Protein AF-A0A974C4L1-F1 (afdb_monomer_lite)

Foldseek 3Di:
DVVCLVVVPAPDAAEEEQVRPAQLVPDPPSCCRRHPNYHYDHFDFDDDPCVLVVVQPDFCVVVVPPPVSQVVQCVQVVAHEPPPCVPPPPPPVPPDPDHHHDPRPDTSVVGPCSVVVSPGHRVVVVVVVVVVLQVVLLVCLVVQDQCCDLDPSSHGAHSVDDDPVSSVSSSVRPPDDD

Organism: Xenopus laevis (NCBI:txid8355)

pLDDT: mean 78.51, std 13.84, range [41.91, 94.12]

Secondary structure (DSSP, 8-state):
-HHHHHTT--S---EE-TTTS--TT---TTTHHHHTT-EEPPPPP---TTHHHHHHH--TTTSTT-HHHHHHHHHHHT-B-TTGGGTS---GGG--TTPPBP-S---GGGS-GGGTT-S--SHHHHHHHHHHHHHHHHHHHHTPPTTSSSSGGG----SSS--TTHHHHHHHHHT---

Radius of gyration: 23.84 Å; chains: 1; bounding box: 53×36×72 Å

InterPro domains:
  IPR000068 GPCR, family 3, extracellular calcium-sensing receptor-related [PR00592] (34-52)
  IPR000068 GPCR, family 3, extracellular calcium-sensing receptor-related [PR00592] (148-165)
  IPR000068 GPCR, family 3, extracellular calcium-sensing receptor-related [PTHR24061] (2-168)
  IPR001828 Receptor, ligand binding region [PF01094] (1-160)
  IPR028082 Periplasmic binding protein-like I [SSF53822] (1-167)

Structure (mmCIF, N/CA/C/O backbone):
data_AF-A0A974C4L1-F1
#
_entry.id   AF-A0A974C4L1-F1
#
loop_
_atom_site.group_PDB
_atom_site.id
_atom_site.type_symbol
_atom_site.label_atom_id
_atom_site.label_alt_id
_atom_site.label_comp_id
_atom_site.label_asym_id
_atom_site.label_entity_id
_atom_site.label_seq_id
_atom_site.pdbx_PDB_ins_code
_atom_site.Cartn_x
_atom_site.Cartn_y
_atom_site.Cartn_z
_atom_site.occupancy
_atom_site.B_iso_or_equiv
_atom_site.auth_seq_id
_atom_site.auth_comp_id
_atom_site.auth_asym_id
_atom_site.auth_atom_id
_atom_site.pdbx_PDB_model_num
ATOM 1 N N . MET A 1 1 ? -18.584 16.560 12.916 1.00 73.31 1 MET A N 1
ATOM 2 C CA . MET A 1 1 ? -19.568 15.476 13.136 1.00 73.31 1 MET A CA 1
ATOM 3 C C . MET A 1 1 ? -19.788 15.231 14.615 1.00 73.31 1 MET A C 1
ATOM 5 O O . MET A 1 1 ? -20.927 15.335 15.034 1.00 73.31 1 MET A O 1
ATOM 9 N N . GLU A 1 2 ? -18.735 15.036 15.414 1.00 77.19 2 GLU A N 1
ATOM 10 C CA . GLU A 1 2 ? -18.866 14.876 16.875 1.00 77.19 2 GLU A CA 1
ATOM 11 C C . GLU A 1 2 ? -19.639 16.024 17.540 1.00 77.19 2 GLU A C 1
ATOM 13 O O . GLU A 1 2 ? -20.581 15.771 18.272 1.00 77.19 2 GLU A O 1
ATOM 18 N N . GLN A 1 3 ? -19.339 17.284 17.204 1.00 82.50 3 GLN A N 1
ATOM 19 C CA . GLN A 1 3 ? -20.092 18.434 17.728 1.00 82.50 3 GLN A CA 1
ATOM 20 C C . GLN A 1 3 ? -21.551 18.477 17.249 1.00 82.50 3 GLN A C 1
ATOM 22 O O . GLN A 1 3 ? -22.447 18.817 18.009 1.00 82.50 3 GLN A O 1
ATOM 27 N N . ALA A 1 4 ? -21.813 18.093 15.997 1.00 83.00 4 ALA A N 1
ATOM 28 C CA . ALA A 1 4 ? -23.181 18.020 15.482 1.00 83.00 4 ALA A CA 1
ATOM 29 C C . ALA A 1 4 ? -23.991 16.932 16.205 1.00 83.00 4 ALA A C 1
ATOM 31 O O . ALA A 1 4 ? -25.153 17.152 16.529 1.00 83.00 4 ALA A O 1
ATOM 32 N N . SER A 1 5 ? -23.339 15.811 16.523 1.00 82.81 5 SER A N 1
ATOM 33 C CA . SER A 1 5 ? -23.898 14.739 17.340 1.00 82.81 5 SER A CA 1
ATOM 34 C C . SER A 1 5 ? -24.110 15.169 18.788 1.00 82.81 5 SER A C 1
ATOM 36 O O . SER A 1 5 ? -25.175 14.932 19.340 1.00 82.81 5 SER A O 1
ATOM 38 N N . PHE A 1 6 ? -23.136 15.856 19.391 1.00 86.69 6 PHE A N 1
ATOM 39 C CA . PHE A 1 6 ? -23.230 16.398 20.747 1.00 86.69 6 PHE A CA 1
ATOM 40 C C . PHE A 1 6 ? -24.395 17.387 20.892 1.00 86.69 6 PHE A C 1
ATOM 42 O O . PHE A 1 6 ? -25.087 17.398 21.906 1.00 86.69 6 PHE A O 1
ATOM 49 N N . HIS A 1 7 ? -24.651 18.183 19.854 1.00 89.12 7 HIS A N 1
ATOM 50 C CA . HIS A 1 7 ? -25.761 19.131 19.804 1.00 89.12 7 HIS A CA 1
ATOM 51 C C . HIS A 1 7 ? -27.070 18.545 19.244 1.00 89.12 7 HIS A C 1
ATOM 53 O O . HIS A 1 7 ? -28.010 19.305 19.024 1.00 89.12 7 HIS A O 1
ATOM 59 N N . ASN A 1 8 ? -27.161 17.226 19.020 1.00 87.06 8 ASN A N 1
ATOM 60 C CA . ASN A 1 8 ? -28.347 16.547 18.475 1.00 87.06 8 ASN A CA 1
ATOM 61 C C . ASN A 1 8 ? -28.897 17.188 17.186 1.00 87.06 8 ASN A C 1
ATOM 63 O O . ASN A 1 8 ? -30.110 17.294 16.985 1.00 87.06 8 ASN A O 1
ATOM 67 N N . ILE A 1 9 ? -28.005 17.624 16.295 1.00 86.56 9 ILE A N 1
ATOM 68 C CA . ILE A 1 9 ? -28.395 18.172 14.996 1.00 86.56 9 ILE A CA 1
ATOM 69 C C . ILE A 1 9 ? -28.911 17.023 14.123 1.00 86.56 9 ILE A C 1
ATOM 71 O O . ILE A 1 9 ? -28.141 16.186 13.660 1.00 86.56 9 ILE A O 1
ATOM 75 N N . THR A 1 10 ? -30.218 17.002 13.886 1.00 85.31 10 THR A N 1
ATOM 76 C CA . THR A 1 10 ? -30.929 15.995 13.083 1.00 85.31 10 THR A CA 1
ATOM 77 C C . THR A 1 10 ? -31.551 16.634 11.833 1.00 85.31 10 THR A C 1
ATOM 79 O O . THR A 1 10 ? -31.400 17.837 11.603 1.00 85.31 10 THR A O 1
ATOM 82 N N . ASP A 1 11 ? -32.178 15.825 10.972 1.00 86.00 11 ASP A N 1
ATOM 83 C CA . ASP A 1 11 ? -32.871 16.266 9.746 1.00 86.00 11 ASP A CA 1
ATOM 84 C C . ASP A 1 11 ? -31.993 17.040 8.745 1.00 86.00 11 ASP A C 1
ATOM 86 O O . ASP A 1 11 ? -32.456 17.906 7.994 1.00 86.00 11 ASP A O 1
ATOM 90 N N . LYS A 1 12 ? -30.692 16.733 8.722 1.00 87.50 12 LYS A N 1
ATOM 91 C CA . LYS A 1 12 ? -29.739 17.248 7.733 1.00 87.50 12 LYS A CA 1
ATOM 92 C C . LYS A 1 12 ? -29.250 16.122 6.838 1.00 87.50 12 LYS A C 1
ATOM 94 O O . LYS A 1 12 ? -28.899 15.048 7.312 1.00 87.50 12 LYS A O 1
ATOM 99 N N . VAL A 1 13 ? -29.153 16.412 5.543 1.00 88.69 13 VAL A N 1
ATOM 100 C CA . VAL A 1 13 ? -28.483 15.535 4.582 1.00 88.69 13 VAL A CA 1
ATOM 101 C C . VAL A 1 13 ? -27.034 15.984 4.466 1.00 88.69 13 VAL A C 1
ATOM 103 O O . VAL A 1 13 ? -26.744 17.071 3.966 1.00 88.69 13 VAL A O 1
ATOM 106 N N . TRP A 1 14 ? -26.120 15.148 4.945 1.00 85.75 14 TRP A N 1
ATOM 107 C CA . TRP A 1 14 ? -24.686 15.390 4.822 1.00 85.75 14 TRP A CA 1
ATOM 108 C C . TRP A 1 14 ? -24.181 14.860 3.484 1.00 85.75 14 TRP A C 1
ATOM 110 O O . TRP A 1 14 ? -24.525 13.744 3.099 1.00 85.75 14 TRP A O 1
ATOM 120 N N . VAL A 1 15 ? -23.346 15.642 2.800 1.00 86.19 15 VAL A N 1
ATOM 121 C CA . VAL A 1 15 ? -22.698 15.236 1.547 1.00 86.19 15 VAL A CA 1
ATOM 122 C C . VAL A 1 15 ? -21.189 15.180 1.764 1.00 86.19 15 VAL A C 1
ATOM 124 O O . VAL A 1 15 ? -20.556 16.206 2.013 1.00 86.19 15 VAL A O 1
ATOM 127 N N . GLY A 1 16 ? -20.620 13.976 1.696 1.00 78.75 16 GLY A N 1
ATOM 128 C CA . GLY A 1 16 ? -19.206 13.707 1.950 1.00 78.75 16 GLY A CA 1
ATOM 129 C C . GLY A 1 16 ? -18.413 13.373 0.684 1.00 78.75 16 GLY A C 1
ATOM 130 O O . GLY A 1 16 ? -18.878 12.648 -0.198 1.00 78.75 16 GLY A O 1
ATOM 131 N N . THR A 1 17 ? -17.178 13.868 0.605 1.00 76.81 17 THR A N 1
ATOM 132 C CA . THR A 1 17 ? -16.210 13.486 -0.439 1.00 76.81 17 THR A CA 1
ATOM 133 C C . THR A 1 17 ? -15.541 12.143 -0.113 1.00 76.81 17 THR A C 1
ATOM 135 O O . THR A 1 17 ? -15.713 11.596 0.972 1.00 76.81 17 THR A O 1
ATOM 138 N N . THR A 1 18 ? -14.726 11.596 -1.019 1.00 70.19 18 THR A N 1
ATOM 139 C CA . THR A 1 18 ? -14.057 10.292 -0.816 1.00 70.19 18 THR A CA 1
ATOM 140 C C . THR A 1 18 ? -13.121 10.239 0.398 1.00 70.19 18 THR A C 1
ATOM 142 O O . THR A 1 18 ? -12.840 9.156 0.901 1.00 70.19 18 THR A O 1
ATOM 145 N N . GLY A 1 19 ? -12.621 11.392 0.862 1.00 65.19 19 GLY A N 1
ATOM 146 C CA . GLY A 1 19 ? -11.819 11.495 2.089 1.00 65.19 19 GLY A CA 1
ATOM 147 C C . GLY A 1 19 ? -12.657 11.492 3.373 1.00 65.19 19 GLY A C 1
ATOM 148 O O . GLY A 1 19 ? -12.124 11.239 4.445 1.00 65.19 19 GLY A O 1
ATOM 149 N N . TRP A 1 20 ? -13.965 11.751 3.258 1.00 59.41 20 TRP A N 1
ATOM 150 C CA . TRP A 1 20 ? -14.946 11.656 4.343 1.00 59.41 20 TRP A CA 1
ATOM 151 C C . TRP A 1 20 ? -15.421 10.216 4.532 1.00 59.41 20 TRP A C 1
ATOM 153 O O . TRP A 1 20 ? -15.780 9.852 5.645 1.00 59.41 20 TRP A O 1
ATOM 163 N N . SER A 1 21 ? -15.476 9.420 3.454 1.00 54.09 21 SER A N 1
ATOM 164 C CA . SER A 1 21 ? -16.171 8.131 3.393 1.00 54.09 21 SER A CA 1
ATOM 165 C C . SER A 1 21 ? -15.786 7.189 4.531 1.00 54.09 21 SER A C 1
ATOM 167 O O . SER A 1 21 ? -14.813 6.455 4.400 1.00 54.09 21 SER A O 1
ATOM 169 N N . ILE A 1 22 ? -16.592 7.227 5.599 1.00 53.81 22 ILE A N 1
ATOM 170 C CA . ILE A 1 22 ? -16.885 6.186 6.593 1.00 53.81 22 ILE A CA 1
ATOM 171 C C . ILE A 1 22 ? -15.790 5.116 6.578 1.00 53.81 22 ILE A C 1
ATOM 173 O O . ILE A 1 22 ? -15.950 4.052 5.973 1.00 53.81 22 ILE A O 1
ATOM 177 N N . THR A 1 23 ? -14.627 5.443 7.147 1.00 53.25 23 THR A N 1
ATOM 178 C CA . THR A 1 23 ? -13.649 4.408 7.479 1.00 53.25 23 THR A CA 1
ATOM 179 C C . THR A 1 23 ? -14.327 3.458 8.463 1.00 53.25 23 THR A C 1
ATOM 181 O O . THR A 1 23 ? -15.278 3.836 9.145 1.00 53.25 23 THR A O 1
ATOM 184 N N . THR A 1 24 ? -13.900 2.205 8.536 1.00 51.28 24 THR A N 1
ATOM 185 C CA . THR A 1 24 ? -14.441 1.247 9.515 1.00 51.28 24 THR A CA 1
ATOM 186 C C . THR A 1 24 ? -14.257 1.721 10.966 1.00 51.28 24 THR A C 1
ATOM 188 O O . THR A 1 24 ? -15.047 1.341 11.825 1.00 51.28 24 THR A O 1
ATOM 191 N N . ASP A 1 25 ? -13.318 2.642 11.212 1.00 49.00 25 ASP A N 1
ATOM 192 C CA . ASP A 1 25 ? -13.155 3.385 12.475 1.00 49.00 25 ASP A CA 1
ATOM 193 C C . ASP A 1 25 ? -14.233 4.463 12.726 1.00 49.00 25 ASP A C 1
ATOM 195 O O . ASP A 1 25 ? -14.380 4.978 13.835 1.00 49.00 25 ASP A O 1
ATOM 199 N N . PHE A 1 26 ? -14.983 4.834 11.689 1.00 50.00 26 PHE A N 1
ATOM 200 C CA . PHE A 1 26 ? -15.987 5.894 11.663 1.00 50.00 26 PHE A CA 1
ATOM 201 C C . PHE A 1 26 ? -17.301 5.349 11.095 1.00 50.00 26 PHE A C 1
ATOM 203 O O . PHE A 1 26 ? -17.744 5.720 10.010 1.00 50.00 26 PHE A O 1
ATOM 210 N N . PRO A 1 27 ? -18.008 4.550 11.897 1.00 52.62 27 PRO A N 1
ATOM 211 C CA . PRO A 1 27 ? -18.942 5.262 12.745 1.00 52.62 27 PRO A CA 1
ATOM 212 C C . PRO A 1 27 ? -18.907 4.724 14.166 1.00 52.62 27 PRO A C 1
ATOM 214 O O . PRO A 1 27 ? -19.417 3.641 14.467 1.00 52.62 27 PRO A O 1
ATOM 217 N N . ARG A 1 28 ? -18.406 5.550 15.087 1.00 60.38 28 ARG A N 1
ATOM 218 C CA . ARG A 1 28 ? -18.858 5.424 16.465 1.00 60.38 28 ARG A CA 1
ATOM 219 C C . ARG A 1 28 ? -20.396 5.480 16.458 1.00 60.38 28 ARG A C 1
ATOM 221 O O . ARG A 1 28 ? -21.002 6.292 15.750 1.00 60.38 28 ARG A O 1
ATOM 228 N N . ARG A 1 29 ? -21.032 4.547 17.176 1.00 65.31 29 ARG A N 1
ATOM 229 C CA . ARG A 1 29 ? -22.495 4.346 17.135 1.00 65.31 29 ARG A CA 1
ATOM 230 C C . ARG A 1 29 ? -23.283 5.608 17.501 1.00 65.31 29 ARG A C 1
ATOM 232 O O . ARG A 1 29 ? -24.401 5.773 17.030 1.00 65.31 29 ARG A O 1
ATOM 239 N N . ASP A 1 30 ? -22.697 6.477 18.316 1.00 69.44 30 ASP A N 1
ATOM 240 C CA . ASP A 1 30 ? -23.233 7.772 18.741 1.00 69.44 30 ASP A CA 1
ATOM 241 C C . ASP A 1 30 ? -23.455 8.750 17.576 1.00 69.44 30 ASP A C 1
ATOM 243 O O . ASP A 1 30 ? -24.411 9.515 17.616 1.00 69.44 30 ASP A O 1
ATOM 247 N N . ILE A 1 31 ? -22.655 8.684 16.508 1.00 75.19 31 ILE A N 1
ATOM 248 C CA . ILE A 1 31 ? -22.729 9.629 15.379 1.00 75.19 31 ILE A CA 1
ATOM 249 C C . ILE A 1 31 ? -23.727 9.163 14.295 1.00 75.19 31 ILE A C 1
ATOM 251 O O . ILE A 1 31 ? -24.169 9.956 13.458 1.00 75.19 31 ILE A O 1
ATOM 255 N N . LEU A 1 32 ? -24.129 7.885 14.308 1.00 74.81 32 LEU A N 1
ATOM 256 C CA . LEU A 1 32 ? -24.995 7.286 13.279 1.00 74.81 32 LEU A CA 1
ATOM 257 C C . LEU A 1 32 ? -26.359 7.972 13.158 1.00 74.81 32 LEU A C 1
ATOM 259 O O . LEU A 1 32 ? -26.874 8.109 12.052 1.00 74.81 32 LEU A O 1
ATOM 263 N N . THR A 1 33 ? -26.930 8.434 14.270 1.00 79.00 33 THR A N 1
ATOM 264 C CA . THR A 1 33 ? -28.216 9.149 14.283 1.00 79.00 33 THR A CA 1
ATOM 265 C C . THR A 1 33 ? -28.134 10.485 13.545 1.00 79.00 33 THR A C 1
ATOM 267 O O . THR A 1 33 ? -29.052 10.841 12.814 1.00 79.00 33 THR A O 1
ATOM 270 N N . THR A 1 34 ? -27.009 11.191 13.678 1.00 82.38 34 THR A N 1
ATOM 271 C CA . THR A 1 34 ? -26.748 12.489 13.034 1.00 82.38 34 THR A CA 1
ATOM 272 C C . THR A 1 34 ? -26.456 12.343 11.543 1.00 82.38 34 THR A C 1
ATOM 274 O O . THR A 1 34 ? -26.800 13.219 10.754 1.00 82.38 34 THR A O 1
ATOM 277 N N . LEU A 1 35 ? -25.797 11.249 11.149 1.00 80.81 35 LEU A N 1
ATOM 278 C CA . LEU A 1 35 ? -25.384 10.990 9.764 1.00 80.81 35 LEU A CA 1
ATOM 279 C C . LEU A 1 35 ? -26.371 10.133 8.972 1.00 80.81 35 LEU A C 1
ATOM 281 O O . LEU A 1 35 ? -26.093 9.796 7.814 1.00 80.81 35 LEU A O 1
ATOM 285 N N . ASN A 1 36 ? -27.497 9.761 9.578 1.00 83.00 36 ASN A N 1
ATOM 286 C CA . ASN A 1 36 ? -28.504 8.953 8.916 1.00 83.00 36 ASN A CA 1
ATOM 287 C C . ASN A 1 36 ? -29.010 9.663 7.649 1.00 83.00 36 ASN A C 1
ATOM 289 O O . ASN A 1 36 ? -29.330 10.848 7.676 1.00 83.00 36 ASN A O 1
ATOM 293 N N . GLY A 1 37 ? -29.051 8.943 6.527 1.00 81.94 37 GLY A N 1
ATOM 294 C CA . GLY A 1 37 ? -29.433 9.511 5.229 1.00 81.94 37 GLY A CA 1
ATOM 295 C C . GLY A 1 37 ? -28.353 10.350 4.530 1.00 81.94 37 GLY A C 1
ATOM 296 O O . GLY A 1 37 ? -28.666 11.060 3.576 1.00 81.94 37 GLY A O 1
ATOM 297 N N . SER A 1 38 ? -27.092 10.294 4.974 1.00 84.56 38 SER A N 1
ATOM 298 C CA . SER A 1 38 ? -25.979 10.967 4.290 1.00 84.56 38 SER A CA 1
ATOM 299 C C . SER A 1 38 ? -25.629 10.338 2.936 1.00 84.56 38 SER A C 1
ATOM 301 O O . SER A 1 38 ? -25.799 9.140 2.705 1.00 84.56 38 SER A O 1
ATOM 303 N N . LEU A 1 39 ? -25.108 11.172 2.035 1.00 84.25 39 LEU A N 1
ATOM 304 C CA . LEU A 1 39 ? -24.644 10.795 0.705 1.00 84.25 39 LEU A CA 1
ATOM 305 C C . LEU A 1 39 ? -23.124 10.938 0.643 1.00 84.25 39 LEU A C 1
ATOM 307 O O . LEU A 1 39 ? -22.568 11.973 1.010 1.00 84.25 39 LEU A O 1
ATOM 311 N N . GLY A 1 40 ? -22.437 9.907 0.159 1.00 79.25 40 GLY A N 1
ATOM 312 C CA . GLY A 1 40 ? -20.982 9.902 0.052 1.00 79.25 40 GLY A CA 1
ATOM 313 C C . GLY A 1 40 ? -20.516 9.463 -1.325 1.00 79.25 40 GLY A C 1
ATOM 314 O O . GLY A 1 40 ? -21.037 8.501 -1.887 1.00 79.25 40 GLY A O 1
ATOM 315 N N . LEU A 1 41 ? -19.490 10.132 -1.848 1.00 78.44 41 LEU A N 1
ATOM 316 C CA . LEU A 1 41 ? -18.752 9.621 -3.000 1.00 78.44 41 LEU A CA 1
ATOM 317 C C . LEU A 1 41 ? -17.821 8.505 -2.532 1.00 78.44 41 LEU A C 1
ATOM 319 O O . LEU A 1 41 ? -16.963 8.742 -1.688 1.00 78.44 41 LEU A O 1
ATOM 323 N N . ALA A 1 42 ? -17.968 7.300 -3.078 1.00 74.94 42 ALA A N 1
ATOM 324 C CA . ALA A 1 42 ? -17.096 6.175 -2.764 1.00 74.94 42 ALA A CA 1
ATOM 325 C C . ALA A 1 42 ? -16.061 5.954 -3.874 1.00 74.94 42 ALA A C 1
ATOM 327 O O . ALA A 1 42 ? -16.375 6.018 -5.062 1.00 74.94 42 ALA A O 1
ATOM 328 N N . ASN A 1 43 ? -14.823 5.647 -3.479 1.00 74.19 43 ASN A N 1
ATOM 329 C CA . ASN A 1 43 ? -13.845 5.092 -4.410 1.00 74.19 43 ASN A CA 1
ATOM 330 C C . ASN A 1 43 ? -14.324 3.724 -4.908 1.00 74.19 43 ASN A C 1
ATOM 332 O O . ASN A 1 43 ? -14.915 2.964 -4.138 1.00 74.19 43 ASN A O 1
ATOM 336 N N . GLN A 1 44 ? -14.023 3.405 -6.169 1.00 76.75 44 GLN A N 1
ATOM 337 C CA . GLN A 1 44 ? -14.247 2.063 -6.693 1.00 76.75 44 GLN A CA 1
ATOM 338 C C . GLN A 1 44 ? -13.423 1.051 -5.894 1.00 76.75 44 GLN A C 1
ATOM 340 O O . GLN A 1 44 ? -12.228 1.251 -5.663 1.00 76.75 44 GLN A O 1
ATOM 345 N N . ASN A 1 45 ? -14.080 -0.025 -5.472 1.00 78.69 45 ASN A N 1
ATOM 346 C CA . ASN A 1 45 ? -13.405 -1.169 -4.884 1.00 78.69 45 ASN A CA 1
ATOM 347 C C . ASN A 1 45 ? -12.727 -1.956 -6.006 1.00 78.69 45 ASN A C 1
ATOM 349 O O . ASN A 1 45 ? -13.334 -2.177 -7.055 1.00 78.69 45 ASN A O 1
ATOM 353 N N . GLY A 1 46 ? -11.513 -2.433 -5.760 1.00 81.62 46 GLY A N 1
ATOM 354 C CA . GLY A 1 46 ? -10.886 -3.427 -6.622 1.00 81.62 46 GLY A CA 1
ATOM 355 C C . GLY A 1 46 ? -10.660 -4.744 -5.900 1.00 81.62 46 GLY A C 1
ATOM 356 O O . GLY A 1 46 ? -10.765 -4.840 -4.676 1.00 81.62 46 GLY A O 1
ATOM 357 N N . LYS A 1 47 ? -10.364 -5.783 -6.678 1.00 86.31 47 LYS A N 1
ATOM 358 C CA . LYS A 1 47 ? -10.023 -7.107 -6.159 1.00 86.31 47 LYS A CA 1
ATOM 359 C C . LYS A 1 47 ? -8.546 -7.359 -6.407 1.00 86.31 47 LYS A C 1
ATOM 361 O O . LYS A 1 47 ? -8.078 -7.183 -7.526 1.00 86.31 47 LYS A O 1
ATOM 366 N N . ILE A 1 48 ? -7.844 -7.814 -5.375 1.00 88.38 48 ILE A N 1
ATOM 367 C CA . ILE A 1 48 ? -6.460 -8.278 -5.475 1.00 88.38 48 ILE A CA 1
ATOM 368 C C . ILE A 1 48 ? -6.463 -9.752 -5.049 1.00 88.38 48 ILE A C 1
ATOM 370 O O . ILE A 1 48 ? -6.479 -10.036 -3.848 1.00 88.38 48 ILE A O 1
ATOM 374 N N . PRO A 1 49 ? -6.548 -10.700 -5.999 1.00 89.44 49 PRO A N 1
ATOM 375 C CA . PRO A 1 49 ? -6.541 -12.125 -5.679 1.00 89.44 49 PRO A CA 1
ATOM 376 C C . PRO A 1 49 ? -5.296 -12.504 -4.866 1.00 89.44 49 PRO A C 1
ATOM 378 O O . PRO A 1 49 ? -4.197 -12.063 -5.190 1.00 89.44 49 PRO A O 1
ATOM 381 N N . GLY A 1 50 ? -5.456 -13.302 -3.808 1.00 89.50 50 GLY A N 1
ATOM 382 C CA . GLY A 1 50 ? -4.342 -13.732 -2.953 1.00 89.50 50 GLY A CA 1
ATOM 383 C C . GLY A 1 50 ? -3.912 -12.720 -1.883 1.00 89.50 50 GLY A C 1
ATOM 384 O O . GLY A 1 50 ? -3.125 -13.060 -1.000 1.00 89.50 50 GLY A O 1
ATOM 385 N N . PHE A 1 51 ? -4.394 -11.470 -1.931 1.00 88.12 51 PHE A N 1
ATOM 386 C CA . PHE A 1 51 ? -3.922 -10.434 -1.007 1.00 88.12 51 PHE A CA 1
ATOM 387 C C . PHE A 1 51 ? -4.428 -10.635 0.423 1.00 88.12 51 PHE A C 1
ATOM 389 O O . PHE A 1 51 ? -3.711 -10.350 1.377 1.00 88.12 51 PHE A O 1
ATOM 396 N N . LYS A 1 52 ? -5.638 -11.177 0.592 1.00 84.56 52 LYS A N 1
ATOM 397 C CA . LYS A 1 52 ? -6.175 -11.511 1.917 1.00 84.56 52 LYS A CA 1
ATOM 398 C C . LYS A 1 52 ? -5.327 -12.591 2.591 1.00 84.56 52 LYS A C 1
ATOM 400 O O . LYS A 1 52 ? -4.975 -12.470 3.760 1.00 84.56 52 LYS A O 1
ATOM 405 N N . GLU A 1 53 ? -4.977 -13.626 1.839 1.00 87.50 53 GLU A N 1
ATOM 406 C CA . GLU A 1 53 ? -4.138 -14.732 2.289 1.00 87.50 53 GLU A CA 1
ATOM 407 C C . GLU A 1 53 ? -2.729 -14.232 2.626 1.00 87.50 53 GLU A C 1
ATOM 409 O O . GLU A 1 53 ? -2.175 -14.597 3.662 1.00 87.50 53 GLU A O 1
ATOM 414 N N . PHE A 1 54 ? -2.186 -13.328 1.801 1.00 87.81 54 PHE A N 1
ATOM 415 C CA . PHE A 1 54 ? -0.926 -12.648 2.083 1.00 87.81 54 PHE A CA 1
ATOM 416 C C . PHE A 1 54 ? -0.976 -11.880 3.410 1.00 87.81 54 PHE A C 1
ATOM 418 O O . PHE A 1 54 ? -0.086 -12.073 4.235 1.00 87.81 54 PHE A O 1
ATOM 425 N N . LEU A 1 55 ? -2.019 -11.078 3.659 1.00 85.88 55 LEU A N 1
ATOM 426 C CA . LEU A 1 55 ? -2.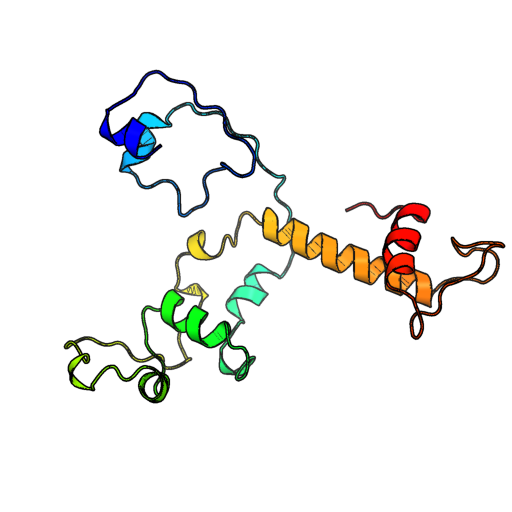159 -10.319 4.908 1.00 85.88 55 LEU A CA 1
ATOM 427 C C . LEU A 1 55 ? -2.147 -11.228 6.141 1.00 85.88 55 LEU A C 1
ATOM 429 O O . LEU A 1 55 ? -1.488 -10.904 7.122 1.00 85.88 55 LEU A O 1
ATOM 433 N N . TYR A 1 56 ? -2.803 -12.387 6.083 1.00 85.88 56 TYR A N 1
ATOM 434 C CA . TYR A 1 56 ? -2.780 -13.348 7.191 1.00 85.88 56 TYR A CA 1
ATOM 435 C C . TYR A 1 56 ? -1.458 -14.100 7.348 1.00 85.88 56 TYR A C 1
ATOM 437 O O . TYR A 1 56 ? -1.192 -14.631 8.424 1.00 85.88 56 TYR A O 1
ATOM 445 N N . SER A 1 57 ? -0.625 -14.141 6.308 1.00 86.56 57 SER A N 1
ATOM 446 C CA . SER A 1 57 ? 0.707 -14.754 6.368 1.00 86.56 57 SER A CA 1
ATOM 447 C C . SER A 1 57 ? 1.783 -13.840 6.967 1.00 86.56 57 SER A C 1
ATOM 449 O O . SER A 1 57 ? 2.896 -14.298 7.231 1.00 86.56 57 SER A O 1
ATOM 451 N N . ILE A 1 58 ? 1.476 -12.554 7.177 1.00 86.50 58 ILE A N 1
ATOM 452 C CA . ILE A 1 58 ? 2.411 -11.589 7.761 1.00 86.50 58 ILE A CA 1
ATOM 453 C C . ILE A 1 58 ? 2.765 -12.018 9.187 1.00 86.50 58 ILE A C 1
ATOM 455 O O . ILE A 1 58 ? 1.892 -12.290 10.009 1.00 86.50 58 ILE A O 1
ATOM 459 N N . HIS A 1 59 ? 4.063 -12.044 9.486 1.00 86.88 59 HIS A N 1
ATOM 460 C CA . HIS A 1 59 ? 4.570 -12.453 10.788 1.00 86.88 59 HIS A CA 1
ATOM 461 C C . HIS A 1 59 ? 5.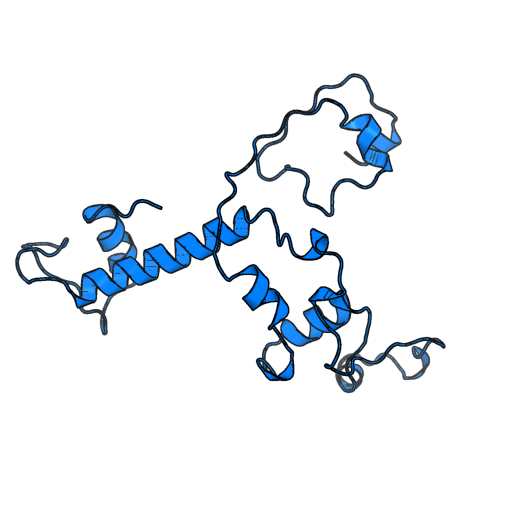850 -11.676 11.153 1.00 86.88 59 HIS A C 1
ATOM 463 O O . HIS A 1 59 ? 6.707 -11.480 10.280 1.00 86.88 59 HIS A O 1
ATOM 469 N N . PRO A 1 60 ? 6.055 -11.283 12.428 1.00 85.31 60 PRO A N 1
ATOM 470 C CA . PRO A 1 60 ? 7.207 -10.483 12.848 1.00 85.31 60 PRO A CA 1
ATOM 471 C C . PRO A 1 60 ? 8.562 -11.129 12.554 1.00 85.31 60 PRO A C 1
ATOM 473 O O . PRO A 1 60 ? 9.543 -10.431 12.322 1.00 85.31 60 PRO A O 1
ATOM 476 N N . SER A 1 61 ? 8.627 -12.463 12.516 1.00 84.56 61 SER A N 1
ATOM 477 C CA . SER A 1 61 ? 9.863 -13.186 12.178 1.00 84.56 61 SER A CA 1
ATOM 478 C C . SER A 1 61 ? 10.287 -13.048 10.715 1.00 84.56 61 SER A C 1
ATOM 480 O O . SER A 1 61 ? 11.455 -13.272 10.416 1.00 84.56 61 SER A O 1
ATOM 482 N N . ILE A 1 62 ? 9.360 -12.732 9.803 1.00 84.81 62 ILE A N 1
ATOM 483 C CA . ILE A 1 62 ? 9.666 -12.529 8.378 1.00 84.81 62 ILE A CA 1
ATOM 484 C C . ILE A 1 62 ? 10.299 -11.145 8.184 1.00 84.81 62 ILE A C 1
ATOM 486 O O . ILE A 1 62 ? 11.178 -10.971 7.343 1.00 84.81 62 ILE A O 1
ATOM 490 N N . PHE A 1 63 ? 9.904 -10.178 9.018 1.00 82.06 63 PHE A N 1
ATOM 491 C CA . PHE A 1 63 ? 10.342 -8.786 8.951 1.00 82.06 63 PHE A CA 1
ATOM 492 C C . PHE A 1 63 ? 10.947 -8.318 10.290 1.00 82.06 63 PHE A C 1
ATOM 494 O O . PHE A 1 63 ? 10.447 -7.372 10.899 1.00 82.06 63 PHE A O 1
ATOM 501 N N . PRO A 1 64 ? 12.037 -8.949 10.777 1.00 78.44 64 PRO A N 1
ATOM 502 C CA . PRO A 1 64 ? 12.552 -8.711 12.131 1.00 78.44 64 PRO A CA 1
ATOM 503 C C . PRO A 1 64 ? 13.102 -7.291 12.341 1.00 78.44 64 PRO A C 1
ATOM 505 O O . PRO A 1 64 ? 13.135 -6.799 13.470 1.00 78.44 64 PRO A O 1
ATOM 508 N N . ASN A 1 65 ? 13.519 -6.642 11.250 1.00 81.44 65 ASN A N 1
ATOM 509 C CA . ASN A 1 65 ? 14.096 -5.297 11.238 1.00 81.44 65 ASN A CA 1
ATOM 510 C C . ASN A 1 65 ? 13.107 -4.222 10.765 1.00 81.44 65 ASN A C 1
ATOM 512 O O . ASN A 1 65 ? 13.497 -3.063 10.646 1.00 81.44 65 ASN A O 1
ATOM 516 N N . ASP A 1 66 ? 11.858 -4.585 10.462 1.00 82.56 66 ASP A N 1
ATOM 517 C CA . ASP A 1 66 ? 10.845 -3.609 10.072 1.00 82.56 66 ASP A CA 1
ATOM 518 C C . ASP A 1 66 ? 10.362 -2.856 11.329 1.00 82.56 66 ASP A C 1
ATOM 520 O O . ASP A 1 66 ? 9.818 -3.476 12.254 1.00 82.56 66 ASP A O 1
ATOM 524 N N . PRO A 1 67 ? 10.568 -1.527 11.399 1.00 78.06 67 PRO A N 1
ATOM 525 C CA . PRO A 1 67 ? 10.211 -0.740 12.573 1.00 78.06 67 PRO A CA 1
ATOM 526 C C . PRO A 1 67 ? 8.695 -0.663 12.795 1.00 78.06 67 PRO A C 1
ATOM 528 O O . PRO A 1 67 ? 8.255 -0.490 13.929 1.00 78.06 67 PRO A O 1
ATOM 531 N N . PHE A 1 68 ? 7.890 -0.822 11.744 1.00 84.44 68 PHE A N 1
ATOM 532 C CA . PHE A 1 68 ? 6.434 -0.787 11.825 1.00 84.44 68 PHE A CA 1
ATOM 533 C C . PHE A 1 68 ? 5.862 -2.125 12.272 1.00 84.44 68 PHE A C 1
ATOM 535 O O . PHE A 1 68 ? 4.838 -2.141 12.949 1.00 84.44 68 PHE A O 1
ATOM 542 N N . MET A 1 69 ? 6.526 -3.240 11.956 1.00 86.75 69 MET A N 1
ATOM 543 C CA . MET A 1 69 ? 6.024 -4.582 12.257 1.00 86.75 69 MET A CA 1
ATOM 544 C C . MET A 1 69 ? 5.811 -4.814 13.755 1.00 86.75 69 MET A C 1
ATOM 546 O O . MET A 1 69 ? 4.786 -5.356 14.163 1.00 86.75 69 MET A O 1
ATOM 550 N N . LYS A 1 70 ? 6.751 -4.369 14.596 1.00 84.06 70 LYS A N 1
ATOM 551 C CA . LYS A 1 70 ? 6.632 -4.534 16.052 1.00 84.06 70 LYS A CA 1
ATOM 552 C C . LYS A 1 70 ? 5.460 -3.737 16.614 1.00 84.06 70 LYS A C 1
ATOM 554 O O . LYS A 1 70 ? 4.624 -4.317 17.299 1.00 84.06 70 LYS A O 1
ATOM 559 N N . THR A 1 71 ? 5.378 -2.450 16.277 1.00 84.56 71 THR A N 1
ATOM 560 C CA . THR A 1 71 ? 4.296 -1.554 16.712 1.00 84.56 71 THR A CA 1
ATOM 561 C C . THR A 1 71 ? 2.937 -2.005 16.186 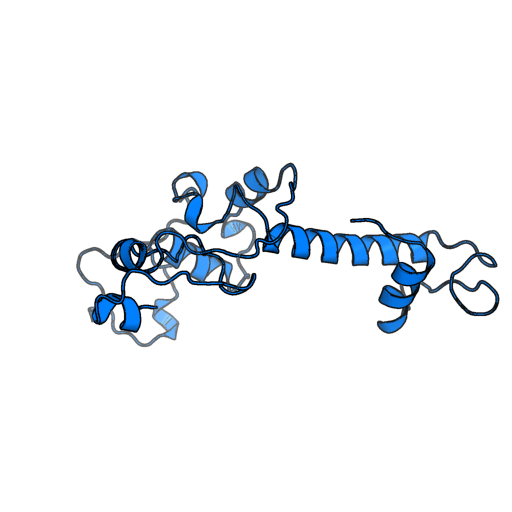1.00 84.56 71 THR A C 1
ATOM 563 O O . THR A 1 71 ? 1.947 -1.977 16.911 1.00 84.56 71 THR A O 1
ATOM 566 N N . PHE A 1 72 ? 2.886 -2.459 14.935 1.00 85.69 72 PHE A N 1
ATOM 567 C CA . PHE A 1 72 ? 1.702 -3.067 14.347 1.00 85.69 72 PHE A CA 1
ATOM 568 C C . PHE A 1 72 ? 1.220 -4.250 15.187 1.00 85.69 72 PHE A C 1
ATOM 570 O O . PHE A 1 72 ? 0.051 -4.290 15.555 1.00 85.69 72 PHE A O 1
ATOM 577 N N . TRP A 1 73 ? 2.120 -5.172 15.535 1.00 87.69 73 TRP A N 1
ATOM 578 C CA . TRP A 1 73 ? 1.784 -6.370 16.302 1.00 87.69 73 TRP A CA 1
ATOM 579 C C . TRP A 1 73 ? 1.290 -6.043 17.718 1.00 87.69 73 TRP A C 1
ATOM 581 O O . TRP A 1 73 ? 0.285 -6.591 18.164 1.00 87.69 73 TRP A O 1
ATOM 591 N N . GLU A 1 74 ? 1.955 -5.103 18.397 1.00 85.38 74 GLU A N 1
ATOM 592 C CA . GLU A 1 74 ? 1.550 -4.614 19.723 1.00 85.38 74 GLU A CA 1
AT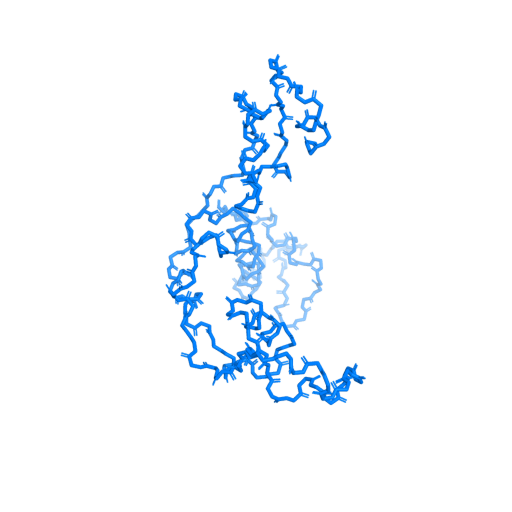OM 593 C C . GLU A 1 74 ? 0.136 -4.017 19.694 1.00 85.38 74 GLU A C 1
ATOM 595 O O . GLU A 1 74 ? -0.694 -4.347 20.540 1.00 85.38 74 GLU A O 1
ATOM 600 N N . ASN A 1 75 ? -0.173 -3.196 18.686 1.00 84.06 75 ASN A N 1
ATOM 601 C CA . ASN A 1 75 ? -1.494 -2.585 18.528 1.00 84.06 75 ASN A CA 1
ATOM 602 C C . ASN A 1 75 ? -2.573 -3.603 18.142 1.00 84.06 75 ASN A C 1
ATOM 604 O O . ASN A 1 75 ? -3.687 -3.535 18.653 1.00 84.06 75 ASN A O 1
ATOM 608 N N . ALA A 1 76 ? -2.235 -4.538 17.255 1.00 83.69 76 ALA A N 1
ATOM 609 C CA . ALA A 1 76 ? -3.131 -5.558 16.724 1.00 83.69 76 ALA A CA 1
ATOM 610 C C . ALA A 1 76 ? -3.613 -6.542 17.803 1.00 83.69 76 ALA A C 1
ATOM 612 O O . ALA A 1 76 ? -4.786 -6.908 17.834 1.00 83.69 76 ALA A O 1
ATOM 613 N N . PHE A 1 77 ? -2.711 -6.948 18.700 1.00 86.19 77 PHE A N 1
ATOM 614 C CA . PHE A 1 77 ? -2.987 -7.942 19.743 1.00 86.19 77 PHE A CA 1
ATOM 615 C C . PHE A 1 77 ? -3.048 -7.354 21.157 1.00 86.19 77 PHE A C 1
ATOM 617 O O . PHE A 1 77 ? -3.198 -8.101 22.122 1.00 86.19 77 PHE A O 1
ATOM 624 N N . HIS A 1 78 ? -2.930 -6.029 21.290 1.00 85.06 78 HIS A N 1
ATOM 625 C CA . HIS A 1 78 ? -2.868 -5.322 22.573 1.00 85.06 78 HIS A CA 1
ATOM 626 C C . HIS A 1 78 ? -1.810 -5.912 23.527 1.00 85.06 78 HIS A C 1
ATOM 628 O O . HIS A 1 78 ? -2.053 -6.089 24.723 1.00 85.06 78 HIS A O 1
ATOM 634 N N . CYS A 1 79 ? -0.633 -6.230 22.982 1.00 86.38 79 CYS A N 1
ATOM 635 C CA . CYS A 1 79 ? 0.492 -6.841 23.691 1.00 86.38 79 CYS A CA 1
ATOM 636 C C . CYS A 1 79 ? 1.740 -5.945 23.651 1.00 86.38 79 CYS A C 1
ATOM 638 O O . CYS A 1 79 ? 1.755 -4.932 22.958 1.00 86.38 79 CYS A O 1
ATOM 640 N N . VAL A 1 80 ? 2.793 -6.305 24.396 1.00 85.81 80 VAL A N 1
ATOM 641 C CA . VAL A 1 80 ? 4.078 -5.574 24.406 1.00 85.81 80 VAL A CA 1
ATOM 642 C C . VAL A 1 80 ? 5.255 -6.510 24.128 1.00 85.81 80 VAL A C 1
ATOM 644 O O . VAL A 1 80 ? 5.315 -7.615 24.678 1.00 85.81 80 VAL A O 1
ATOM 647 N N . TRP A 1 81 ? 6.220 -6.082 23.304 1.00 83.88 81 TRP A N 1
ATOM 648 C CA . TRP A 1 81 ? 7.441 -6.851 23.047 1.00 83.88 81 TRP A CA 1
ATOM 649 C C . TRP A 1 81 ? 8.450 -6.762 24.209 1.00 83.88 81 TRP A C 1
ATOM 651 O O . TRP A 1 81 ? 8.762 -5.664 24.690 1.00 83.88 81 TRP A O 1
ATOM 661 N N . PRO A 1 82 ? 9.067 -7.887 24.619 1.00 72.19 82 PRO A N 1
ATOM 662 C CA . PRO A 1 82 ? 10.163 -7.873 25.580 1.00 72.19 82 PRO A CA 1
ATOM 663 C C . PRO A 1 82 ? 11.403 -7.220 24.945 1.00 72.19 82 PRO A C 1
ATOM 665 O O . PRO A 1 82 ? 12.045 -7.795 24.072 1.00 72.19 82 PRO A O 1
ATOM 668 N N . GLY A 1 83 ? 11.717 -5.986 25.351 1.00 66.06 83 GLY A N 1
ATOM 669 C CA . GLY A 1 83 ? 12.880 -5.220 24.873 1.00 66.06 83 GLY A CA 1
ATOM 670 C C . GLY A 1 83 ? 12.602 -3.743 24.571 1.00 66.06 83 GLY A C 1
ATOM 671 O O . GLY A 1 83 ? 13.499 -2.918 24.723 1.00 66.06 83 GLY A O 1
ATOM 672 N N . ASN A 1 84 ? 1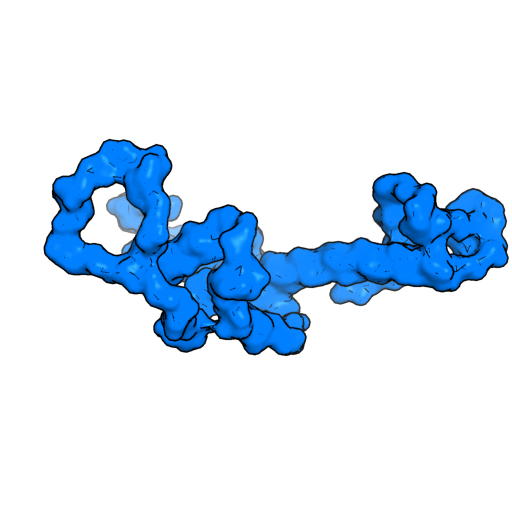1.353 -3.372 24.259 1.00 57.03 84 ASN A N 1
ATOM 673 C CA . ASN A 1 84 ? 10.957 -1.964 24.064 1.00 57.03 84 ASN A CA 1
ATOM 674 C C . ASN A 1 84 ? 11.011 -1.133 25.367 1.00 57.03 84 ASN A C 1
ATOM 676 O O . ASN A 1 84 ? 11.056 0.095 25.336 1.00 57.03 84 ASN A O 1
ATOM 680 N N . TYR A 1 85 ? 11.080 -1.797 26.524 1.00 51.78 85 TYR A N 1
ATOM 681 C CA . TYR A 1 85 ? 11.236 -1.168 27.839 1.00 51.78 85 TYR A CA 1
ATOM 682 C C . TYR A 1 85 ? 12.607 -0.514 28.061 1.00 51.78 85 TYR A C 1
ATOM 684 O O . TYR A 1 85 ? 12.719 0.365 28.911 1.00 51.78 85 TYR A O 1
ATOM 692 N N . ALA A 1 86 ? 13.640 -0.905 27.306 1.00 48.06 86 ALA A N 1
ATOM 693 C CA . ALA A 1 86 ? 14.979 -0.336 27.467 1.00 48.06 86 ALA A CA 1
ATOM 694 C C . ALA A 1 86 ? 15.097 1.095 26.907 1.00 48.06 86 ALA A C 1
ATOM 696 O O . ALA A 1 86 ? 15.962 1.844 27.348 1.00 48.06 86 ALA A O 1
ATOM 697 N N . TYR A 1 87 ? 14.228 1.489 25.966 1.00 45.25 87 TYR A N 1
ATOM 698 C CA . TYR A 1 87 ? 14.308 2.797 25.300 1.00 45.25 87 TYR A CA 1
ATOM 699 C C . TYR A 1 87 ? 13.429 3.884 25.934 1.00 45.25 87 TYR A C 1
ATOM 701 O O . TYR A 1 87 ? 13.742 5.065 25.808 1.00 45.25 87 TYR A O 1
ATOM 709 N N . ASN A 1 88 ? 12.354 3.514 26.638 1.00 44.38 88 ASN A N 1
ATOM 710 C CA . ASN A 1 88 ? 11.321 4.476 27.038 1.00 44.38 88 ASN A CA 1
ATOM 711 C C . ASN A 1 88 ? 11.402 4.992 28.480 1.00 44.38 88 ASN A C 1
ATOM 713 O O . ASN A 1 88 ? 10.521 5.752 28.868 1.00 44.38 88 ASN A O 1
ATOM 717 N N . ASN A 1 89 ? 12.417 4.631 29.283 1.00 42.84 89 ASN A N 1
ATOM 718 C CA . ASN A 1 89 ? 12.576 5.101 30.677 1.00 42.84 89 ASN A CA 1
ATOM 719 C C . ASN A 1 89 ? 11.285 5.054 31.530 1.00 42.84 89 ASN A C 1
ATOM 721 O O . ASN A 1 89 ? 11.163 5.717 32.559 1.00 42.84 89 ASN A O 1
ATOM 725 N N . THR A 1 90 ? 10.305 4.244 31.139 1.00 44.31 90 THR A N 1
ATOM 726 C CA . THR A 1 90 ? 9.127 3.955 31.937 1.00 44.31 90 THR A CA 1
ATOM 727 C C . THR A 1 90 ? 9.518 2.834 32.872 1.00 44.31 90 THR A C 1
ATOM 729 O O . THR A 1 90 ? 9.629 1.678 32.470 1.00 44.31 90 THR A O 1
ATOM 732 N N . SER A 1 91 ? 9.799 3.243 34.109 1.00 41.91 91 SER A N 1
ATOM 733 C CA . SER A 1 91 ? 10.058 2.406 35.274 1.00 41.91 91 SER A CA 1
ATOM 734 C C . SER A 1 91 ? 9.294 1.066 35.234 1.00 41.91 91 SER A C 1
ATOM 736 O O . SER A 1 91 ? 8.114 1.053 34.863 1.00 41.91 91 SER A O 1
ATOM 738 N N . PRO A 1 92 ? 9.898 -0.043 35.713 1.00 46.41 92 PRO A N 1
ATOM 739 C CA . PRO A 1 92 ? 9.225 -1.334 35.915 1.00 46.41 92 PRO A CA 1
ATOM 740 C C . PRO A 1 92 ? 7.916 -1.249 36.726 1.00 46.41 92 PRO A C 1
ATOM 742 O O . PRO A 1 92 ? 7.119 -2.182 36.720 1.00 46.41 92 PRO A O 1
ATOM 745 N N . ALA A 1 93 ? 7.662 -0.117 37.392 1.00 44.91 93 ALA A N 1
ATOM 746 C CA . ALA A 1 93 ? 6.436 0.205 38.117 1.00 44.91 93 ALA A CA 1
ATOM 747 C C . ALA A 1 93 ? 5.170 0.389 37.241 1.00 44.91 93 ALA A C 1
ATOM 749 O O . ALA A 1 93 ? 4.079 0.517 37.792 1.00 44.91 93 ALA A O 1
ATOM 750 N N . LEU A 1 94 ? 5.277 0.395 35.902 1.00 47.62 94 LEU A N 1
ATOM 751 C CA . LEU A 1 94 ? 4.124 0.398 34.979 1.00 47.62 94 LEU A CA 1
ATOM 752 C C . LEU A 1 94 ? 3.678 -1.000 34.523 1.00 47.62 94 LEU A C 1
ATOM 754 O O . LEU A 1 94 ? 2.764 -1.104 33.702 1.00 47.62 94 LEU A O 1
ATOM 758 N N . LEU A 1 95 ? 4.259 -2.074 35.068 1.00 53.00 95 LEU A N 1
ATOM 759 C CA . LEU A 1 95 ? 3.656 -3.408 35.015 1.00 53.00 95 LEU A CA 1
ATOM 760 C C . LEU A 1 95 ? 2.376 -3.397 35.862 1.00 53.00 95 LEU A C 1
ATOM 762 O O . LEU A 1 95 ? 2.333 -3.887 36.989 1.00 53.00 95 LEU A O 1
ATOM 766 N N . LYS A 1 96 ? 1.314 -2.790 35.321 1.00 55.72 96 LYS A N 1
ATOM 767 C CA . LYS A 1 96 ? -0.044 -3.020 35.803 1.00 55.72 96 LYS A CA 1
ATOM 768 C C . LYS A 1 96 ? -0.271 -4.529 35.748 1.00 55.72 96 LYS A C 1
ATOM 770 O O . LYS A 1 96 ? 0.018 -5.162 34.734 1.00 55.72 96 LYS A O 1
ATOM 775 N N . ASN A 1 97 ? -0.778 -5.097 36.837 1.00 50.78 97 ASN A N 1
ATOM 776 C CA . ASN A 1 97 ? -1.292 -6.464 36.861 1.00 50.78 97 ASN A CA 1
ATOM 777 C C . ASN A 1 97 ? -2.170 -6.679 35.610 1.00 50.78 97 ASN A C 1
ATOM 779 O O . ASN A 1 97 ? -3.221 -6.048 35.504 1.00 50.78 97 ASN A O 1
ATOM 783 N N . GLY A 1 98 ? -1.712 -7.489 34.646 1.00 64.88 98 GLY A N 1
ATOM 784 C CA . GLY A 1 98 ? -2.423 -7.728 33.380 1.00 64.88 98 GLY A CA 1
ATOM 785 C C . GLY A 1 98 ? -1.705 -7.356 32.073 1.00 64.88 98 GLY A C 1
ATOM 786 O O . GLY A 1 98 ? -2.341 -7.446 31.028 1.00 64.88 98 GLY A O 1
ATOM 787 N N . THR A 1 99 ? -0.424 -6.963 32.072 1.00 72.31 99 THR A N 1
ATOM 788 C CA . THR A 1 99 ? 0.328 -6.793 30.808 1.00 72.31 99 THR A CA 1
ATOM 789 C C . THR A 1 99 ? 0.417 -8.112 30.034 1.00 72.31 99 THR A C 1
ATOM 791 O O . THR A 1 99 ? 0.944 -9.103 30.541 1.00 72.31 99 THR A O 1
ATOM 794 N N . VAL A 1 100 ? -0.058 -8.108 28.787 1.00 85.19 100 VAL A N 1
ATOM 795 C CA . VAL A 1 100 ? 0.050 -9.239 27.859 1.00 85.19 100 VAL A CA 1
ATOM 796 C C . VAL A 1 100 ? 1.340 -9.098 27.054 1.00 85.19 100 VAL A C 1
ATOM 798 O O . VAL A 1 100 ? 1.590 -8.069 26.428 1.00 85.19 100 VAL A O 1
ATOM 801 N N . TRP A 1 101 ? 2.177 -10.130 27.074 1.00 87.19 101 TRP A N 1
ATOM 802 C CA . TRP A 1 101 ? 3.422 -10.160 26.308 1.00 87.19 101 TRP A CA 1
ATOM 803 C C . TRP A 1 101 ? 3.172 -10.665 24.894 1.00 87.19 101 TRP A C 1
ATOM 805 O O . TRP A 1 101 ? 2.487 -11.673 24.720 1.00 87.19 101 TRP A O 1
ATOM 815 N N . CYS A 1 102 ? 3.766 -10.005 23.900 1.00 87.56 102 CYS A N 1
ATOM 816 C CA . CYS A 1 102 ? 3.755 -10.523 22.539 1.00 87.56 102 CYS A CA 1
ATOM 817 C C . CYS A 1 102 ? 4.648 -11.766 22.465 1.00 87.56 102 CYS A C 1
ATOM 819 O O . CYS A 1 102 ? 5.831 -11.734 22.813 1.00 87.56 102 CYS A O 1
ATOM 821 N N . THR A 1 103 ? 4.078 -12.868 21.999 1.00 88.56 103 THR A N 1
ATOM 822 C CA . THR A 1 103 ? 4.764 -14.146 21.785 1.00 88.56 103 THR A CA 1
ATOM 823 C C . THR A 1 103 ? 5.281 -14.289 20.356 1.00 88.56 103 THR A C 1
ATOM 825 O O . THR A 1 103 ? 6.144 -15.126 20.090 1.00 88.56 103 THR A O 1
ATOM 828 N N . GLY A 1 104 ? 4.724 -13.502 19.434 1.00 86.88 104 GLY A N 1
ATOM 829 C CA . GLY A 1 104 ? 4.894 -13.640 17.994 1.00 86.88 104 GLY A CA 1
ATOM 830 C C . GLY A 1 104 ? 4.048 -14.753 17.389 1.00 86.88 104 GLY A C 1
ATOM 831 O O . GLY A 1 104 ? 3.944 -14.806 16.179 1.00 86.88 104 GLY A O 1
ATOM 832 N N . LYS A 1 105 ? 3.419 -15.622 18.187 1.00 88.44 105 LYS A N 1
ATOM 833 C CA . LYS A 1 105 ? 2.609 -16.753 17.700 1.00 88.44 105 LYS A CA 1
ATOM 834 C C . LYS A 1 105 ? 1.133 -16.405 17.526 1.00 88.44 105 LYS A C 1
ATOM 836 O O . LYS A 1 105 ? 0.319 -17.289 17.256 1.00 88.44 105 LYS A O 1
ATOM 841 N N . GLU A 1 106 ? 0.773 -15.149 17.749 1.00 89.56 106 GLU A N 1
ATOM 842 C CA . GLU A 1 106 ? -0.579 -14.663 17.555 1.00 89.56 106 GLU A CA 1
ATOM 843 C C . GLU A 1 106 ? -0.987 -14.772 16.076 1.00 89.56 106 GLU A C 1
ATOM 845 O O . GLU A 1 106 ? -0.148 -14.739 15.175 1.00 89.56 106 GLU A O 1
ATOM 850 N N . ARG A 1 107 ? -2.285 -14.941 15.810 1.00 87.19 107 ARG A N 1
ATOM 851 C CA . ARG A 1 107 ? -2.786 -15.160 14.451 1.00 87.19 107 ARG A CA 1
ATOM 852 C C . ARG A 1 107 ? -3.580 -13.959 13.968 1.00 87.19 107 ARG A C 1
ATOM 854 O O . ARG A 1 107 ? -4.557 -13.568 14.594 1.00 87.19 107 ARG A O 1
ATOM 861 N N . LEU A 1 108 ? -3.204 -13.395 12.825 1.00 85.69 108 LEU A N 1
ATOM 862 C CA . LEU A 1 108 ? -3.898 -12.227 12.271 1.00 85.69 108 LEU A CA 1
ATOM 863 C C . LEU A 1 108 ? -5.339 -12.523 11.837 1.00 85.69 108 LEU A C 1
ATOM 865 O O . LEU A 1 108 ? -6.161 -11.614 11.782 1.00 85.69 108 LEU A O 1
ATOM 869 N N . ASP A 1 109 ? -5.671 -13.786 11.569 1.00 81.69 109 ASP A N 1
ATOM 870 C CA . ASP A 1 109 ? -7.037 -14.191 11.240 1.00 81.69 109 ASP A CA 1
ATOM 871 C C . ASP A 1 109 ? -7.984 -14.227 12.452 1.00 81.69 109 ASP A C 1
ATOM 873 O O . ASP A 1 109 ? -9.196 -14.317 12.261 1.00 81.69 109 ASP A O 1
ATOM 877 N N . SER A 1 110 ? -7.467 -14.111 13.684 1.00 81.88 110 SER A N 1
ATOM 878 C CA . SER A 1 110 ? -8.290 -13.979 14.893 1.00 81.88 110 SER A CA 1
ATOM 879 C C . SER A 1 110 ? -8.688 -12.536 15.217 1.00 81.88 110 SER A C 1
ATOM 881 O O . SER A 1 110 ? -9.423 -12.314 16.176 1.00 81.88 110 SER A O 1
ATOM 883 N N . ILE A 1 111 ? -8.184 -11.554 14.468 1.00 76.50 111 ILE A N 1
ATOM 884 C CA . ILE A 1 111 ? -8.489 -10.131 14.656 1.00 76.50 111 ILE A CA 1
ATOM 885 C C . ILE A 1 111 ? -9.682 -9.740 13.776 1.00 76.50 111 ILE A C 1
ATOM 887 O O . ILE A 1 111 ? -9.890 -10.313 12.704 1.00 76.50 111 ILE A O 1
ATOM 891 N N . ASP A 1 112 ? -10.468 -8.747 14.212 1.00 69.31 112 ASP A N 1
ATOM 892 C CA . ASP A 1 112 ? -11.567 -8.214 13.407 1.00 69.31 112 ASP A CA 1
ATOM 893 C C . ASP A 1 112 ? -11.067 -7.762 12.025 1.00 69.31 112 ASP A C 1
ATOM 895 O O . ASP A 1 112 ? -10.267 -6.840 11.870 1.00 69.31 112 ASP A O 1
ATOM 899 N N . THR A 1 113 ? -11.606 -8.406 10.996 1.00 65.56 113 THR A N 1
ATOM 900 C CA . THR A 1 113 ? -11.378 -8.103 9.583 1.00 65.56 113 THR A CA 1
ATOM 901 C C . THR A 1 113 ? -11.645 -6.647 9.190 1.00 65.56 113 THR A C 1
ATOM 903 O O . THR A 1 113 ? -11.070 -6.171 8.210 1.00 65.56 113 THR A O 1
ATOM 906 N N . ASN A 1 114 ? -12.474 -5.923 9.947 1.00 61.56 114 ASN A N 1
ATOM 907 C CA . ASN A 1 114 ? -12.745 -4.502 9.731 1.00 61.56 114 ASN A CA 1
ATOM 908 C C . ASN A 1 114 ? -11.539 -3.603 10.046 1.00 61.56 114 ASN A C 1
ATOM 910 O O . ASN A 1 114 ? -11.460 -2.505 9.499 1.00 61.56 114 ASN A O 1
ATOM 914 N N . ILE A 1 115 ? -10.594 -4.070 10.872 1.00 60.31 115 ILE A N 1
ATOM 915 C CA . ILE A 1 115 ? -9.349 -3.353 11.199 1.00 60.31 115 ILE A CA 1
ATOM 916 C C . ILE A 1 115 ? -8.395 -3.340 9.993 1.00 60.31 115 ILE A C 1
ATOM 918 O O . ILE A 1 115 ? -7.619 -2.405 9.816 1.00 60.31 115 ILE A O 1
ATOM 922 N N . TYR A 1 116 ? -8.482 -4.350 9.122 1.00 63.38 116 TYR A N 1
ATOM 923 C CA . TYR A 1 116 ? -7.561 -4.543 7.996 1.00 63.38 116 TYR A CA 1
ATOM 924 C C . TYR A 1 116 ? -8.173 -4.281 6.616 1.00 63.38 116 TYR A C 1
ATOM 926 O O . TYR A 1 116 ? -7.503 -4.517 5.612 1.00 63.38 116 TYR A O 1
ATOM 934 N N . ASP A 1 117 ? -9.433 -3.832 6.551 1.00 64.19 117 ASP A N 1
ATOM 935 C CA . ASP A 1 117 ? -10.183 -3.631 5.301 1.00 64.19 117 ASP A CA 1
ATOM 936 C C . ASP A 1 117 ? -9.978 -4.787 4.294 1.00 64.19 117 ASP A C 1
ATOM 938 O O . ASP A 1 117 ? -9.720 -4.586 3.108 1.00 64.19 117 ASP A O 1
ATOM 942 N N . VAL A 1 118 ? -10.048 -6.039 4.769 1.00 64.75 118 VAL A N 1
ATOM 943 C CA . VAL A 1 118 ? -9.720 -7.233 3.953 1.00 64.75 118 VAL A CA 1
ATOM 944 C C . VAL A 1 118 ? -10.772 -7.573 2.894 1.00 64.75 118 VAL A C 1
ATOM 946 O O . VAL A 1 118 ? -10.596 -8.520 2.126 1.00 64.75 118 VAL A O 1
ATOM 949 N N . TYR A 1 119 ? -11.879 -6.829 2.859 1.00 62.66 119 TYR A N 1
ATOM 950 C CA . TYR A 1 119 ? -13.004 -7.077 1.958 1.00 62.66 119 TYR A CA 1
ATOM 951 C C . TYR A 1 119 ? -13.277 -5.927 0.983 1.00 62.66 119 TYR A C 1
ATOM 953 O O . TYR A 1 119 ? -13.871 -6.178 -0.066 1.00 62.66 119 TYR A O 1
ATOM 961 N N . ASN A 1 120 ? -12.851 -4.690 1.272 1.00 70.31 120 ASN A N 1
ATOM 962 C CA . ASN A 1 120 ? -13.168 -3.521 0.449 1.00 70.31 120 ASN A CA 1
ATOM 963 C C . ASN A 1 120 ? -11.927 -2.688 0.112 1.00 70.31 120 ASN A C 1
ATOM 965 O O . ASN A 1 120 ? -11.906 -1.483 0.338 1.00 70.31 120 ASN A O 1
ATOM 969 N N . PHE A 1 121 ? -10.935 -3.305 -0.537 1.00 75.19 121 PHE A N 1
ATOM 970 C CA . PHE A 1 121 ? -9.701 -2.646 -0.977 1.00 75.19 121 PHE A CA 1
ATOM 971 C C . PHE A 1 121 ? -9.959 -1.438 -1.898 1.00 75.19 121 PHE A C 1
ATOM 973 O O . PHE A 1 121 ? -9.976 -1.548 -3.125 1.00 75.19 121 PHE A O 1
ATOM 980 N N . LYS A 1 122 ? -10.125 -0.254 -1.306 1.00 78.38 122 LYS A N 1
ATOM 981 C CA . LYS A 1 122 ? -10.263 1.020 -2.027 1.00 78.38 122 LYS A CA 1
ATOM 982 C C . LYS A 1 122 ? -8.900 1.654 -2.247 1.00 78.38 122 LYS A C 1
ATOM 984 O O . LYS A 1 122 ? -8.465 1.857 -3.376 1.00 78.38 122 LYS A O 1
ATOM 989 N N . TYR A 1 123 ? -8.211 1.957 -1.151 1.00 79.94 123 TYR A N 1
ATOM 990 C CA . TYR A 1 123 ? -6.885 2.574 -1.186 1.00 79.94 123 TYR A CA 1
ATOM 991 C C . TYR A 1 123 ? -5.809 1.546 -1.515 1.00 79.94 123 TYR A C 1
ATOM 993 O O . TYR A 1 123 ? -4.968 1.796 -2.373 1.00 79.94 123 TYR A O 1
ATOM 1001 N N . THR A 1 124 ? -5.909 0.355 -0.926 1.00 84.69 124 THR A N 1
ATOM 1002 C CA . THR A 1 124 ? -5.014 -0.773 -1.198 1.00 84.69 124 THR A CA 1
ATOM 1003 C C . THR A 1 124 ? -4.973 -1.125 -2.684 1.00 84.69 124 THR A C 1
ATOM 1005 O O . THR A 1 124 ? -3.892 -1.297 -3.238 1.00 84.69 124 THR A O 1
ATOM 1008 N N . TYR A 1 125 ? -6.125 -1.143 -3.366 1.00 86.62 125 TYR A N 1
ATOM 1009 C CA . TYR A 1 125 ? -6.176 -1.392 -4.810 1.00 86.62 125 TYR A CA 1
ATOM 1010 C C . TYR A 1 125 ? -5.493 -0.289 -5.624 1.00 86.62 125 TYR A C 1
ATOM 1012 O O . TYR A 1 125 ? -4.756 -0.581 -6.560 1.00 86.62 125 TYR A O 1
ATOM 1020 N N . LYS A 1 126 ? -5.648 0.981 -5.233 1.00 86.69 126 LYS A N 1
ATOM 1021 C CA . LYS A 1 126 ? -4.930 2.089 -5.882 1.00 86.69 126 LYS A CA 1
ATOM 1022 C C . LYS A 1 126 ? -3.416 1.990 -5.690 1.00 86.69 126 LYS A C 1
ATOM 1024 O O . LYS A 1 126 ? -2.680 2.244 -6.638 1.00 86.69 126 LYS A O 1
ATOM 1029 N N . VAL A 1 127 ? -2.952 1.605 -4.499 1.00 90.31 127 VAL A N 1
ATOM 1030 C CA . VAL A 1 127 ? -1.519 1.391 -4.224 1.00 90.31 127 VAL A CA 1
ATOM 1031 C C . VAL A 1 127 ? -0.984 0.222 -5.047 1.00 90.31 127 VAL A C 1
ATOM 1033 O O . VAL A 1 127 ? 0.036 0.370 -5.715 1.00 90.31 127 VAL A O 1
ATOM 1036 N N . HIS A 1 128 ? -1.701 -0.904 -5.069 1.00 90.56 128 HIS A N 1
ATOM 1037 C CA . HIS A 1 128 ? -1.379 -2.051 -5.917 1.00 90.56 128 HIS A CA 1
ATOM 1038 C C . HIS A 1 128 ? -1.230 -1.628 -7.384 1.00 90.56 128 HIS A C 1
ATOM 1040 O O . HIS A 1 128 ? -0.199 -1.871 -8.005 1.00 90.56 128 HIS A O 1
ATOM 1046 N N . ASN A 1 129 ? -2.213 -0.904 -7.911 1.00 90.75 129 ASN A N 1
ATOM 1047 C CA . ASN A 1 129 ? -2.209 -0.432 -9.288 1.00 90.75 129 ASN A CA 1
ATOM 1048 C C . ASN A 1 129 ? -1.077 0.559 -9.585 1.00 90.75 129 ASN A C 1
ATOM 1050 O O . ASN A 1 129 ? -0.494 0.508 -10.664 1.00 90.75 129 ASN A O 1
ATOM 1054 N N . ALA A 1 130 ? -0.719 1.424 -8.633 1.00 91.31 130 ALA A N 1
ATOM 1055 C CA . ALA A 1 130 ? 0.418 2.329 -8.779 1.00 91.31 130 ALA A CA 1
ATOM 1056 C C . ALA A 1 130 ? 1.748 1.563 -8.885 1.00 91.31 130 ALA A C 1
ATOM 1058 O O . ALA A 1 130 ? 2.564 1.869 -9.754 1.00 91.31 130 ALA A O 1
ATOM 1059 N N . VAL A 1 131 ? 1.949 0.535 -8.052 1.00 94.12 131 VAL A N 1
ATOM 1060 C CA . VAL A 1 131 ? 3.134 -0.337 -8.132 1.00 94.12 131 VAL A CA 1
ATOM 1061 C C . VAL A 1 131 ? 3.160 -1.091 -9.463 1.00 94.12 131 VAL A C 1
ATOM 1063 O O . VAL A 1 131 ? 4.200 -1.141 -10.118 1.00 94.12 131 VAL A O 1
ATOM 1066 N N . PHE A 1 132 ? 2.015 -1.621 -9.902 1.00 91.75 132 PHE A N 1
ATOM 1067 C CA . PHE A 1 132 ? 1.895 -2.310 -11.188 1.00 91.75 132 PHE A CA 1
ATOM 1068 C C . PHE A 1 132 ? 2.173 -1.395 -12.380 1.00 91.75 132 PHE A C 1
ATOM 1070 O O . PHE A 1 132 ? 2.864 -1.820 -13.301 1.00 91.75 132 PHE A O 1
ATOM 1077 N N . ALA A 1 133 ? 1.711 -0.143 -12.353 1.00 91.69 133 ALA A N 1
ATOM 1078 C CA . ALA A 1 133 ? 2.012 0.837 -13.393 1.00 91.69 133 ALA A CA 1
ATOM 1079 C C . ALA A 1 133 ? 3.524 1.092 -13.498 1.00 91.69 133 ALA A C 1
ATOM 1081 O O . ALA A 1 133 ? 4.091 1.047 -14.584 1.00 91.69 133 ALA A O 1
ATOM 1082 N N . VAL A 1 134 ? 4.222 1.264 -12.370 1.00 92.06 134 VAL A N 1
ATOM 1083 C CA . VAL A 1 134 ? 5.689 1.417 -12.381 1.00 92.06 134 VAL A CA 1
ATOM 1084 C C . VAL A 1 134 ? 6.377 0.155 -12.909 1.00 92.06 134 VAL A C 1
ATOM 1086 O O . VAL A 1 134 ? 7.256 0.244 -13.767 1.00 92.06 134 VAL A O 1
ATOM 1089 N N . ALA A 1 135 ? 5.973 -1.029 -12.441 1.00 92.94 135 ALA A N 1
ATOM 1090 C CA . ALA A 1 135 ? 6.540 -2.295 -12.902 1.00 92.94 135 ALA A CA 1
ATOM 1091 C C . ALA A 1 135 ? 6.329 -2.504 -14.410 1.00 92.94 135 ALA A C 1
ATOM 1093 O O . ALA A 1 135 ? 7.239 -2.950 -15.112 1.00 92.94 135 ALA A O 1
ATOM 1094 N N . HIS A 1 136 ? 5.154 -2.142 -14.919 1.00 91.56 136 HIS A N 1
ATOM 1095 C CA . HIS A 1 136 ? 4.818 -2.216 -16.331 1.00 91.56 136 HIS A CA 1
ATOM 1096 C C . HIS A 1 136 ? 5.660 -1.244 -17.166 1.00 91.56 136 HIS A C 1
ATOM 1098 O O . HIS A 1 136 ? 6.227 -1.652 -18.180 1.00 91.56 136 HIS A O 1
ATOM 1104 N N . ALA A 1 137 ? 5.847 -0.006 -16.707 1.00 90.50 137 ALA A N 1
ATOM 1105 C CA . ALA A 1 137 ? 6.729 0.970 -17.340 1.00 90.50 137 ALA A CA 1
ATOM 1106 C C . ALA A 1 137 ? 8.162 0.434 -17.487 1.00 90.50 137 ALA A C 1
ATOM 1108 O O . ALA A 1 137 ? 8.746 0.473 -18.570 1.00 90.50 137 ALA A O 1
ATOM 1109 N N . LEU A 1 138 ? 8.713 -0.123 -16.404 1.00 92.06 138 LEU A N 1
ATOM 1110 C CA . LEU A 1 138 ? 10.053 -0.710 -16.396 1.00 92.06 138 LEU A CA 1
ATOM 1111 C C . LEU A 1 138 ? 10.131 -1.931 -17.322 1.00 92.06 138 LEU A C 1
ATOM 1113 O O . LEU A 1 138 ? 11.080 -2.077 -18.093 1.00 92.06 138 LEU A O 1
ATOM 1117 N N . HIS A 1 139 ? 9.106 -2.786 -17.313 1.00 91.38 139 HIS A N 1
ATOM 1118 C CA . HIS A 1 139 ? 9.009 -3.921 -18.228 1.00 91.38 139 HIS A CA 1
ATOM 1119 C C . HIS A 1 139 ? 9.000 -3.478 -19.699 1.00 91.38 139 HIS A C 1
ATOM 1121 O O . HIS A 1 139 ? 9.660 -4.094 -20.538 1.00 91.38 139 HIS A O 1
ATOM 1127 N N . GLN A 1 140 ? 8.310 -2.382 -20.020 1.00 88.69 140 GLN A N 1
ATOM 1128 C CA . GLN A 1 140 ? 8.318 -1.819 -21.367 1.00 88.69 140 GLN A CA 1
ATOM 1129 C C . GLN A 1 140 ? 9.680 -1.260 -21.769 1.00 88.69 140 GLN A C 1
ATOM 1131 O O . GLN A 1 140 ? 10.057 -1.427 -22.926 1.00 88.69 140 GLN A O 1
ATOM 1136 N N . MET A 1 141 ? 10.411 -0.613 -20.853 1.00 90.38 141 MET A N 1
ATOM 1137 C CA . MET A 1 141 ? 11.780 -0.154 -21.121 1.00 90.38 141 MET A CA 1
ATOM 1138 C C . MET A 1 141 ? 12.683 -1.339 -21.457 1.00 90.38 141 MET A C 1
ATOM 1140 O O . MET A 1 141 ? 13.357 -1.329 -22.484 1.00 90.38 141 MET A O 1
ATOM 1144 N N . LYS A 1 142 ? 12.611 -2.406 -20.651 1.00 92.00 142 LYS A N 1
ATOM 1145 C CA . LYS A 1 142 ? 13.382 -3.637 -20.867 1.00 92.00 142 LYS A CA 1
ATOM 1146 C C . LYS A 1 142 ? 13.092 -4.295 -22.218 1.00 92.00 142 LYS A C 1
ATOM 1148 O O . LYS A 1 142 ? 14.010 -4.777 -22.869 1.00 92.00 142 LYS A O 1
ATOM 1153 N N . ASN A 1 143 ? 11.827 -4.316 -22.633 1.00 90.88 143 ASN A N 1
ATOM 1154 C CA . ASN A 1 143 ? 11.385 -4.947 -23.881 1.00 90.88 143 ASN A CA 1
ATOM 1155 C C . ASN A 1 143 ? 11.251 -3.953 -25.045 1.00 90.88 143 ASN A C 1
ATOM 1157 O O . ASN A 1 143 ? 10.566 -4.224 -26.036 1.00 90.88 143 ASN A O 1
ATOM 1161 N N . CYS A 1 144 ? 11.854 -2.772 -24.925 1.00 90.94 144 CYS A N 1
ATOM 1162 C CA . CYS A 1 144 ? 11.751 -1.741 -25.939 1.00 90.94 144 CYS A CA 1
ATOM 1163 C C . CYS A 1 144 ? 12.558 -2.119 -27.188 1.00 90.94 144 CYS A C 1
ATOM 1165 O O . CYS A 1 144 ? 13.715 -2.522 -27.108 1.00 90.94 144 CYS A O 1
ATOM 1167 N N . VAL A 1 145 ? 11.942 -1.963 -28.363 1.00 91.56 145 VAL A N 1
ATOM 1168 C CA . VAL A 1 145 ? 12.601 -2.184 -29.655 1.00 91.56 145 VAL A CA 1
ATOM 1169 C C . VAL A 1 145 ? 13.129 -0.842 -30.169 1.00 91.56 145 VAL A C 1
ATOM 1171 O O . VAL A 1 145 ? 12.316 0.073 -30.352 1.00 91.56 145 VAL A O 1
ATOM 1174 N N . PRO A 1 146 ? 14.444 -0.701 -30.435 1.00 91.00 146 PRO A N 1
ATOM 1175 C CA . PRO A 1 146 ? 15.004 0.517 -31.015 1.00 91.00 146 PRO A CA 1
ATOM 1176 C C . PRO A 1 146 ? 14.265 0.933 -32.296 1.00 91.00 146 PRO A C 1
ATOM 1178 O O . PRO A 1 146 ? 13.964 0.102 -33.151 1.00 91.00 146 PRO A O 1
ATOM 1181 N N . GLY A 1 147 ? 13.930 2.218 -32.412 1.00 89.38 147 GLY A N 1
ATOM 1182 C CA . GLY A 1 147 ? 13.114 2.772 -33.500 1.00 89.38 147 GLY A CA 1
ATOM 1183 C C . GLY A 1 147 ? 11.600 2.720 -33.255 1.00 89.38 147 GLY A C 1
ATOM 1184 O O . GLY A 1 147 ? 10.847 3.363 -33.980 1.00 89.38 147 GLY A O 1
ATOM 1185 N N . LYS A 1 148 ? 11.137 2.002 -32.221 1.00 88.44 148 LYS A N 1
ATOM 1186 C CA . LYS A 1 148 ? 9.725 1.941 -31.788 1.00 88.44 148 LYS A CA 1
ATOM 1187 C C . LYS A 1 148 ? 9.527 2.390 -30.336 1.00 88.44 148 LYS A C 1
ATOM 1189 O O . LYS A 1 148 ? 8.463 2.162 -29.754 1.00 88.44 148 LYS A O 1
ATOM 1194 N N . GLY A 1 149 ? 10.565 2.945 -29.719 1.00 87.38 149 GLY A N 1
ATOM 1195 C CA . GLY A 1 149 ? 10.496 3.453 -28.360 1.00 87.38 149 GLY A CA 1
ATOM 1196 C C . GLY A 1 149 ? 9.716 4.766 -28.271 1.00 87.38 149 GLY A C 1
ATOM 1197 O O . GLY A 1 149 ? 9.518 5.442 -29.281 1.00 87.38 149 GLY A O 1
ATOM 1198 N N . PRO A 1 150 ? 9.237 5.132 -27.073 1.00 87.75 150 PRO A N 1
ATOM 1199 C CA . PRO A 1 150 ? 8.400 6.315 -26.898 1.00 87.75 150 PRO A CA 1
ATOM 1200 C C . PRO A 1 150 ? 9.189 7.631 -26.996 1.00 87.75 150 PRO A C 1
ATOM 1202 O O . PRO A 1 150 ? 8.581 8.692 -27.067 1.00 87.75 150 PRO A O 1
ATOM 1205 N N . PHE A 1 151 ? 10.526 7.590 -26.979 1.00 88.94 151 PHE A N 1
ATOM 1206 C CA . PHE A 1 151 ? 11.384 8.776 -26.933 1.00 88.94 151 PHE A CA 1
ATOM 1207 C C . PHE A 1 151 ? 11.771 9.285 -28.335 1.00 88.94 151 PHE A C 1
ATOM 1209 O O . PHE A 1 151 ? 11.423 8.702 -29.365 1.00 88.94 151 PHE A O 1
ATOM 1216 N N . LYS A 1 152 ? 12.504 10.411 -28.383 1.00 88.44 152 LYS A N 1
ATOM 1217 C CA . LYS A 1 152 ? 12.948 11.048 -29.637 1.00 88.44 152 LYS A CA 1
ATOM 1218 C C . LYS A 1 152 ? 13.622 10.036 -30.571 1.00 88.44 152 LYS A C 1
ATOM 1220 O O . LYS A 1 152 ? 14.456 9.247 -30.139 1.00 88.44 152 LYS A O 1
ATOM 1225 N N . ASN A 1 153 ? 13.278 10.100 -31.857 1.00 89.50 153 ASN A N 1
ATOM 1226 C CA . ASN A 1 153 ? 13.758 9.188 -32.903 1.00 89.50 153 ASN A CA 1
ATOM 1227 C C . ASN A 1 153 ? 13.441 7.702 -32.634 1.00 89.50 153 ASN A C 1
ATOM 1229 O O . ASN A 1 153 ? 14.149 6.820 -33.114 1.00 89.50 153 ASN A O 1
ATOM 1233 N N . GLY A 1 154 ? 12.397 7.414 -31.850 1.00 88.19 154 GLY A N 1
ATOM 1234 C CA . GLY A 1 154 ? 12.026 6.047 -31.493 1.00 88.19 154 GLY A CA 1
ATOM 1235 C C . GLY A 1 154 ? 13.021 5.380 -30.540 1.00 88.19 154 GLY A C 1
ATOM 1236 O O . GLY A 1 154 ? 13.103 4.149 -30.513 1.00 88.19 154 GLY A O 1
ATOM 1237 N N . SER A 1 155 ? 13.820 6.159 -29.802 1.00 91.00 155 SER A N 1
ATOM 1238 C CA . SER A 1 155 ? 14.807 5.619 -28.867 1.00 91.00 155 SER A CA 1
ATOM 1239 C C . SER A 1 155 ? 14.149 5.000 -27.632 1.00 91.00 155 SER A C 1
ATOM 1241 O O . SER A 1 155 ? 12.990 5.273 -27.307 1.00 91.00 155 SER A O 1
ATOM 1243 N N . CYS A 1 156 ? 14.897 4.131 -26.958 1.00 91.38 156 CYS A N 1
ATOM 1244 C CA . CYS A 1 156 ? 14.484 3.408 -25.763 1.00 91.38 156 CYS A CA 1
ATOM 1245 C C . CYS A 1 156 ? 15.262 3.920 -24.549 1.00 91.38 156 CYS A C 1
ATOM 1247 O O . CYS A 1 156 ? 16.430 4.279 -24.680 1.00 91.38 156 CYS A O 1
ATOM 1249 N N . ALA A 1 157 ? 14.624 3.941 -23.379 1.00 91.06 157 ALA A N 1
ATOM 1250 C CA . ALA A 1 157 ? 15.338 4.129 -22.119 1.00 91.06 157 ALA A CA 1
ATOM 1251 C C . ALA A 1 157 ? 15.984 2.806 -21.689 1.00 91.06 157 ALA A C 1
ATOM 1253 O O . ALA A 1 157 ? 15.386 1.745 -21.882 1.00 91.06 157 ALA A O 1
ATOM 1254 N N . ASP A 1 158 ? 17.178 2.878 -21.102 1.00 88.69 158 ASP A N 1
ATOM 1255 C CA . ASP A 1 158 ? 17.820 1.732 -20.460 1.00 88.69 158 ASP A CA 1
ATOM 1256 C C . ASP A 1 158 ? 17.184 1.501 -19.088 1.00 88.69 158 ASP A C 1
ATOM 1258 O O . ASP A 1 158 ? 17.114 2.414 -18.275 1.00 88.69 158 ASP A O 1
ATOM 1262 N N . ILE A 1 159 ? 16.738 0.278 -18.806 1.00 91.69 159 ILE A N 1
ATOM 1263 C CA . ILE A 1 159 ? 16.180 -0.071 -17.498 1.00 91.69 159 ILE A CA 1
ATOM 1264 C C . ILE A 1 159 ? 17.203 0.074 -16.358 1.00 91.69 159 ILE A C 1
ATOM 1266 O O . ILE A 1 159 ? 16.799 0.358 -15.233 1.00 91.69 159 ILE A O 1
ATOM 1270 N N . TYR A 1 160 ? 18.502 -0.087 -16.613 1.00 91.69 160 TYR A N 1
ATOM 1271 C CA . TYR A 1 160 ? 19.538 -0.010 -15.577 1.00 91.69 160 TYR A CA 1
ATOM 1272 C C . TYR A 1 160 ? 20.069 1.410 -15.344 1.00 91.69 160 TYR A C 1
ATOM 1274 O O . TYR A 1 160 ? 20.579 1.682 -14.261 1.00 91.69 160 TYR A O 1
ATOM 1282 N N . ASP A 1 161 ? 19.902 2.307 -16.319 1.00 93.44 161 ASP A N 1
ATOM 1283 C CA . ASP A 1 161 ? 20.378 3.700 -16.279 1.00 93.44 161 ASP A CA 1
ATOM 1284 C C . ASP A 1 161 ? 19.270 4.698 -16.674 1.00 93.44 161 ASP A C 1
ATOM 1286 O O . ASP A 1 161 ? 19.485 5.706 -17.354 1.00 93.44 161 ASP A O 1
ATOM 1290 N N . HIS A 1 1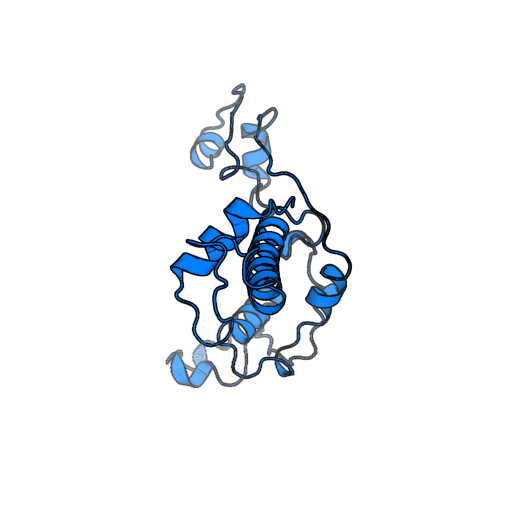62 ? 18.028 4.400 -16.280 1.00 91.44 162 HIS A N 1
ATOM 1291 C CA . HIS A 1 162 ? 16.910 5.306 -16.516 1.00 91.44 162 HIS A CA 1
ATOM 1292 C C . HIS A 1 162 ? 16.904 6.451 -15.503 1.00 91.44 162 HIS A C 1
ATOM 1294 O O . HIS A 1 162 ? 17.175 6.300 -14.313 1.00 91.44 162 HIS A O 1
ATOM 1300 N N . GLN A 1 163 ? 16.474 7.611 -15.975 1.00 93.12 163 GLN A N 1
ATOM 1301 C CA . GLN A 1 163 ? 16.168 8.767 -15.155 1.00 93.12 163 GLN A CA 1
ATOM 1302 C C . GLN A 1 163 ? 14.729 8.677 -14.623 1.00 93.12 163 GLN A C 1
ATOM 1304 O O . GLN A 1 163 ? 13.835 8.226 -15.349 1.00 93.12 163 GLN A O 1
ATOM 1309 N N . PRO A 1 164 ? 14.438 9.192 -13.412 1.00 91.88 164 PRO A N 1
ATOM 1310 C CA . PRO A 1 164 ? 13.103 9.102 -12.810 1.00 91.88 164 PRO A CA 1
ATOM 1311 C C . PRO A 1 164 ? 11.958 9.623 -13.695 1.00 91.88 164 PRO A C 1
ATOM 1313 O O . PRO A 1 164 ? 10.851 9.092 -13.661 1.00 91.88 164 PRO A O 1
ATOM 1316 N N . TRP A 1 165 ? 12.212 10.633 -14.535 1.00 91.50 165 TRP A N 1
ATOM 1317 C CA . TRP A 1 165 ? 11.206 11.209 -15.435 1.00 91.50 165 TRP A CA 1
ATOM 1318 C C . TRP A 1 165 ? 10.837 10.298 -16.621 1.00 91.50 165 TRP A C 1
ATOM 1320 O O . TRP A 1 165 ? 9.778 10.479 -17.226 1.00 91.50 165 TRP A O 1
ATOM 1330 N N . GLN A 1 166 ? 11.668 9.307 -16.957 1.00 91.38 166 GLN A N 1
ATOM 1331 C CA . GLN A 1 166 ? 11.434 8.405 -18.090 1.00 91.38 166 GLN A CA 1
ATOM 1332 C C . GLN A 1 166 ? 10.334 7.376 -17.799 1.00 91.38 166 GLN A C 1
ATOM 1334 O O . GLN A 1 166 ? 9.641 6.945 -18.723 1.00 91.38 166 GLN A O 1
ATOM 1339 N N . VAL A 1 167 ? 10.123 7.021 -16.528 1.00 90.56 167 VAL A N 1
ATOM 1340 C CA . VAL A 1 167 ? 9.069 6.092 -16.080 1.00 90.56 167 VAL A CA 1
ATOM 1341 C C . VAL A 1 167 ? 7.665 6.631 -16.389 1.00 90.56 167 VAL A C 1
ATOM 1343 O O . VAL A 1 167 ? 6.959 6.004 -17.183 1.00 90.56 167 VAL A O 1
ATOM 1346 N N . PRO A 1 168 ? 7.249 7.813 -15.884 1.00 88.88 168 PRO A N 1
ATOM 1347 C CA . PRO A 1 168 ? 5.927 8.356 -16.194 1.00 88.88 168 PRO A CA 1
ATOM 1348 C C . PRO A 1 168 ? 5.771 8.715 -17.676 1.00 88.88 168 PRO A C 1
ATOM 1350 O O . PRO A 1 168 ? 4.656 8.715 -18.196 1.00 88.88 168 PRO A O 1
ATOM 1353 N N . TYR A 1 169 ? 6.868 9.019 -18.376 1.00 86.06 169 TYR A N 1
ATOM 1354 C CA . TYR A 1 169 ? 6.829 9.255 -19.815 1.00 86.06 169 TYR A CA 1
ATOM 1355 C C . TYR A 1 169 ? 6.501 7.971 -20.591 1.00 86.06 169 TYR A C 1
ATOM 1357 O O . TYR A 1 169 ? 5.677 8.008 -21.503 1.00 86.06 169 TYR A O 1
ATOM 1365 N N . THR A 1 170 ? 7.080 6.836 -20.196 1.00 82.81 170 THR A N 1
ATOM 1366 C CA . THR A 1 170 ? 6.827 5.527 -20.820 1.00 82.81 170 THR A CA 1
ATOM 1367 C C . THR A 1 170 ? 5.368 5.097 -20.648 1.00 82.81 170 THR A C 1
ATOM 1369 O O . THR A 1 170 ? 4.719 4.735 -21.629 1.00 82.81 170 THR A O 1
ATOM 1372 N N . GLU A 1 171 ? 4.809 5.257 -19.445 1.00 80.25 171 GLU A N 1
ATOM 1373 C CA . GLU A 1 171 ? 3.400 4.941 -19.153 1.00 80.25 171 GLU A CA 1
ATOM 1374 C C . GLU A 1 171 ? 2.411 5.709 -20.042 1.00 80.25 171 GLU A C 1
ATOM 1376 O O . GLU A 1 171 ? 1.473 5.129 -20.593 1.00 80.25 171 GLU A O 1
ATOM 1381 N N . ARG A 1 172 ? 2.637 7.015 -20.245 1.00 75.56 172 ARG A N 1
ATOM 1382 C CA . ARG A 1 172 ? 1.720 7.874 -21.016 1.00 75.56 172 ARG A CA 1
ATOM 1383 C C . ARG A 1 172 ? 1.590 7.489 -22.490 1.00 75.56 172 ARG A C 1
ATOM 1385 O O . ARG A 1 172 ? 0.567 7.799 -23.089 1.00 75.56 172 ARG A O 1
ATOM 1392 N N . HIS A 1 173 ? 2.605 6.861 -23.082 1.00 67.44 173 HIS A N 1
ATOM 1393 C CA . HIS A 1 173 ? 2.676 6.666 -24.537 1.00 67.44 173 HIS A CA 1
ATOM 1394 C C . HIS A 1 173 ? 2.262 5.267 -25.002 1.00 67.44 173 HIS A C 1
ATOM 1396 O O . HIS A 1 173 ? 1.967 5.097 -26.183 1.00 67.44 173 HIS A O 1
ATOM 1402 N N . LYS A 1 174 ? 2.214 4.272 -24.108 1.00 63.44 174 LYS A N 1
ATOM 1403 C CA . LYS A 1 174 ? 1.765 2.912 -24.455 1.00 63.44 174 LYS A CA 1
ATOM 1404 C C . LYS A 1 174 ? 0.433 2.497 -23.839 1.00 63.44 174 LYS A C 1
ATOM 1406 O O . LYS A 1 174 ? -0.013 1.395 -24.130 1.00 63.44 174 LYS A O 1
ATOM 1411 N N . GLY A 1 175 ? -0.218 3.384 -23.083 1.00 55.88 175 GLY A N 1
ATOM 1412 C CA . GLY A 1 175 ? -1.593 3.200 -22.624 1.00 55.88 175 GLY A CA 1
ATOM 1413 C C . GLY A 1 175 ? -1.744 1.973 -21.731 1.00 55.88 175 GLY A C 1
ATOM 1414 O O . GLY A 1 175 ? -2.130 0.902 -22.187 1.00 55.88 175 GLY A O 1
ATOM 1415 N N . PHE A 1 176 ? -1.457 2.135 -20.445 1.00 58.88 176 PHE A N 1
ATOM 1416 C CA . PHE A 1 176 ? -1.794 1.132 -19.445 1.00 58.88 176 PHE A CA 1
ATOM 1417 C C . PHE A 1 176 ? -3.214 1.395 -18.923 1.00 58.88 176 PHE A C 1
ATOM 1419 O O . PHE A 1 176 ? -3.518 2.504 -18.482 1.00 58.88 176 PHE A O 1
ATOM 1426 N N . VAL A 1 177 ? -4.096 0.396 -19.018 1.00 55.81 177 VAL A N 1
ATOM 1427 C CA . VAL A 1 177 ? -5.462 0.454 -18.472 1.00 55.81 177 VAL A CA 1
ATOM 1428 C C . VAL A 1 177 ? -5.495 -0.397 -17.204 1.00 55.81 177 VAL A C 1
ATOM 1430 O O . VAL A 1 177 ? -5.171 -1.583 -17.254 1.00 55.81 177 VAL A O 1
ATOM 1433 N N . LEU A 1 178 ? -5.841 0.245 -16.087 1.00 55.78 178 LEU A N 1
ATOM 1434 C CA . LEU A 1 178 ? -5.923 -0.304 -14.727 1.00 55.78 178 LEU A CA 1
ATOM 1435 C C . LEU A 1 178 ? -7.345 -0.718 -14.334 1.00 55.78 178 LEU A C 1
ATOM 1437 O O . LEU A 1 178 ? -8.292 -0.092 -14.862 1.00 55.78 178 LEU A O 1
#

Sequence (178 aa):
MEQASFHNITDKVWVGTTGWSITTDFPRRDILTTLNGSLGLANQNGKIPGFKEFLYSIHPSIFPNDPFMKTFWENAFHCVWPGNYAYNNTSPALLKNGTVWCTGKERLDSIDTNIYDVYNFKYTYKVHNAVFAVAHALHQMKNCVPGKGPFKNGSCADIYDHQPWQVPYTERHKGFVL